Protein AF-A0A135VD58-F1 (afdb_monomer)

Structure (mmCIF, N/CA/C/O backbone):
data_AF-A0A135VD58-F1
#
_entry.id   AF-A0A135VD58-F1
#
loop_
_atom_site.group_PDB
_atom_site.id
_atom_site.type_symbol
_atom_site.label_atom_id
_atom_site.label_alt_id
_atom_sit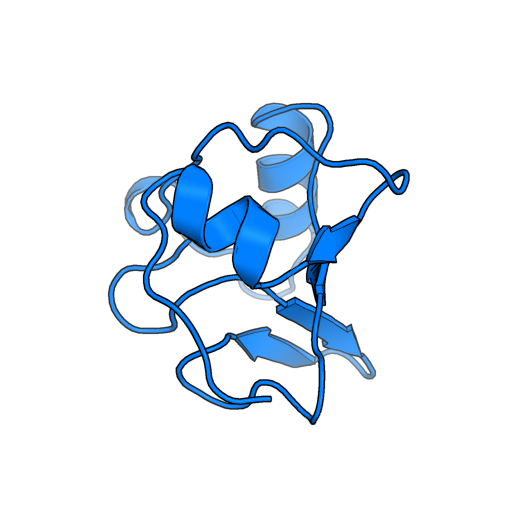e.label_comp_id
_atom_site.label_asym_id
_atom_site.label_entity_id
_atom_site.label_seq_id
_atom_site.pdbx_PDB_ins_code
_atom_site.Cartn_x
_atom_site.Cartn_y
_atom_site.Cartn_z
_atom_site.occupancy
_atom_site.B_iso_or_equiv
_atom_site.auth_seq_id
_atom_site.auth_comp_id
_atom_site.auth_asym_id
_atom_site.auth_atom_id
_atom_site.pdbx_PDB_model_num
ATOM 1 N N . MET A 1 1 ? -1.903 2.252 0.383 1.00 95.44 1 MET A N 1
ATOM 2 C CA . MET A 1 1 ? -1.369 2.964 -0.803 1.00 95.44 1 MET A CA 1
ATOM 3 C C . MET A 1 1 ? -1.395 2.005 -1.982 1.00 95.44 1 MET A C 1
ATOM 5 O O . MET A 1 1 ? -0.992 0.861 -1.802 1.00 95.44 1 MET A O 1
ATOM 9 N N . VAL A 1 2 ? -1.913 2.425 -3.136 1.00 96.56 2 VAL A N 1
ATOM 10 C CA . VAL A 1 2 ? -2.144 1.549 -4.299 1.00 96.56 2 VAL A CA 1
ATOM 11 C C . VAL A 1 2 ? -1.570 2.191 -5.557 1.00 96.56 2 VAL A C 1
ATOM 13 O O . VAL A 1 2 ? -1.764 3.381 -5.774 1.00 96.56 2 VAL A O 1
ATOM 16 N N . HIS A 1 3 ? -0.911 1.394 -6.388 1.00 96.00 3 HIS A N 1
ATO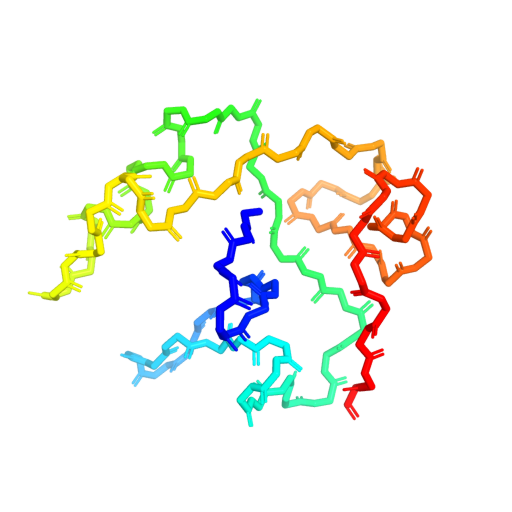M 17 C CA . HIS A 1 3 ? -0.500 1.741 -7.742 1.00 96.00 3 HIS A CA 1
ATOM 18 C C . HIS A 1 3 ? -1.316 0.900 -8.732 1.00 96.00 3 HIS A C 1
ATOM 20 O O . HIS A 1 3 ? -1.528 -0.293 -8.509 1.00 96.00 3 HIS A O 1
ATOM 26 N N . SER A 1 4 ? -1.761 1.490 -9.841 1.00 93.12 4 SER A N 1
ATOM 27 C CA . SER A 1 4 ? -2.640 0.821 -10.820 1.00 93.12 4 SER A CA 1
ATOM 28 C C . SER A 1 4 ? -2.032 -0.473 -11.387 1.00 93.12 4 SER A C 1
ATOM 30 O O . SER A 1 4 ? -2.684 -1.520 -11.401 1.00 93.12 4 SER A O 1
ATOM 32 N N . GLU A 1 5 ? -0.765 -0.408 -11.801 1.00 94.62 5 GLU A N 1
ATOM 33 C CA . GLU A 1 5 ? -0.035 -1.545 -12.380 1.00 94.62 5 GLU A CA 1
ATOM 34 C C . GLU A 1 5 ? 0.624 -2.463 -11.338 1.00 94.62 5 GLU A C 1
ATOM 36 O O . GLU A 1 5 ? 0.528 -3.681 -11.458 1.00 94.62 5 GLU A O 1
ATOM 41 N N . GLN A 1 6 ? 1.264 -1.909 -10.301 1.00 95.25 6 GLN A N 1
ATOM 42 C CA . GLN A 1 6 ? 2.029 -2.691 -9.319 1.00 95.25 6 GLN A CA 1
ATOM 43 C C . GLN A 1 6 ? 1.154 -3.267 -8.188 1.00 95.25 6 GLN A C 1
ATOM 45 O O . GLN A 1 6 ? 1.537 -4.238 -7.540 1.00 95.25 6 GLN A O 1
ATOM 50 N N . GLY A 1 7 ? -0.051 -2.732 -7.971 1.00 95.81 7 GLY A N 1
ATOM 51 C CA . GLY A 1 7 ? -0.979 -3.188 -6.937 1.00 95.81 7 GLY A CA 1
ATOM 52 C C . GLY A 1 7 ? -0.808 -2.459 -5.605 1.00 95.81 7 GLY A C 1
ATOM 53 O O . GLY A 1 7 ? -0.510 -1.266 -5.557 1.00 95.81 7 GLY A O 1
ATOM 54 N N . VAL A 1 8 ? -1.051 -3.163 -4.505 1.00 96.88 8 VAL A N 1
ATOM 55 C CA . VAL A 1 8 ? -0.965 -2.615 -3.145 1.00 96.88 8 VAL A CA 1
ATOM 56 C C . VAL A 1 8 ? 0.483 -2.581 -2.700 1.00 96.88 8 VAL A C 1
ATOM 58 O O . VAL A 1 8 ? 1.200 -3.563 -2.881 1.00 96.88 8 VAL A O 1
ATOM 61 N N . TYR A 1 9 ? 0.906 -1.477 -2.091 1.00 97.19 9 TYR A N 1
ATOM 62 C CA . TYR A 1 9 ? 2.207 -1.427 -1.438 1.00 97.19 9 TYR A CA 1
ATOM 63 C C . TYR A 1 9 ? 2.206 -2.342 -0.211 1.00 97.19 9 TYR A C 1
ATOM 65 O O . TYR A 1 9 ? 1.458 -2.108 0.739 1.00 97.19 9 TYR A O 1
ATOM 73 N N . ILE A 1 10 ? 3.034 -3.381 -0.243 1.00 97.12 10 ILE A N 1
ATOM 74 C CA . ILE A 1 10 ? 3.118 -4.384 0.820 1.00 97.12 10 ILE A CA 1
ATOM 75 C C . ILE A 1 10 ? 4.105 -3.943 1.896 1.00 97.12 10 ILE A C 1
ATOM 77 O O . ILE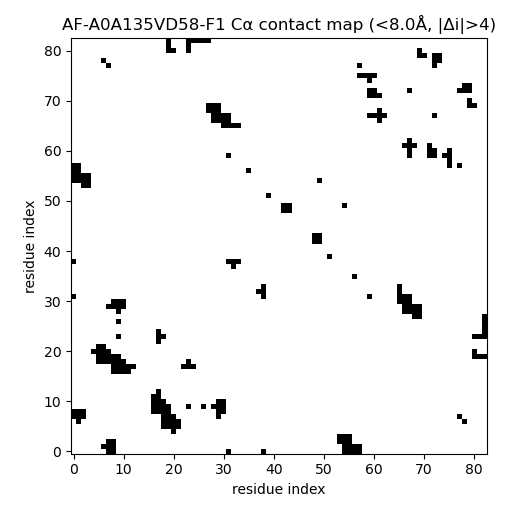 A 1 10 ? 3.834 -4.102 3.080 1.00 97.12 10 ILE A O 1
ATOM 81 N N . GLY A 1 11 ? 5.226 -3.348 1.492 1.00 94.75 11 GLY A N 1
ATOM 82 C CA . GLY A 1 11 ? 6.285 -2.903 2.388 1.00 94.75 11 GLY A CA 1
ATOM 83 C C . GLY A 1 11 ? 7.617 -2.819 1.657 1.00 94.75 11 GLY A C 1
ATOM 84 O O . GLY A 1 11 ? 7.669 -2.839 0.427 1.00 94.75 11 GLY A O 1
ATOM 85 N N . SER A 1 12 ? 8.712 -2.737 2.402 1.00 93.25 12 SER A N 1
ATOM 86 C CA . SER A 1 12 ? 10.053 -2.779 1.826 1.00 93.25 12 SER A CA 1
ATOM 87 C C . SER A 1 12 ? 11.031 -3.535 2.714 1.00 93.25 12 SER A C 1
ATOM 89 O O . SER A 1 12 ? 10.891 -3.582 3.935 1.00 93.25 12 SER A O 1
ATOM 91 N N . CYS A 1 13 ? 12.030 -4.151 2.090 1.00 91.94 13 CYS A N 1
ATOM 92 C CA . CYS A 1 13 ? 13.148 -4.786 2.780 1.00 91.94 13 CYS A CA 1
ATOM 93 C C . CYS A 1 13 ? 14.379 -4.759 1.877 1.00 91.94 13 CYS A C 1
ATOM 95 O O . CYS A 1 13 ? 14.260 -4.850 0.658 1.00 91.94 13 CYS A O 1
ATOM 97 N N . MET A 1 14 ? 15.568 -4.619 2.470 1.00 89.75 14 MET A N 1
ATOM 98 C CA . MET A 1 14 ? 16.845 -4.598 1.739 1.00 89.75 14 MET A CA 1
ATOM 99 C C . MET A 1 14 ? 16.886 -3.582 0.575 1.00 89.75 14 MET A C 1
ATOM 101 O O . MET A 1 14 ? 17.515 -3.833 -0.447 1.00 89.75 14 MET A O 1
ATOM 105 N N . GLY A 1 15 ? 16.207 -2.437 0.723 1.00 87.62 15 GLY A N 1
ATOM 106 C CA . GLY A 1 15 ? 16.146 -1.389 -0.306 1.00 87.62 15 GLY A CA 1
ATOM 107 C C . GLY A 1 15 ? 15.172 -1.661 -1.460 1.00 87.62 15 GLY A C 1
ATOM 108 O O . GLY A 1 15 ? 15.135 -0.884 -2.407 1.00 87.62 15 GLY A O 1
ATOM 109 N N . LEU A 1 16 ? 14.373 -2.730 -1.393 1.00 89.31 16 LEU A N 1
ATOM 110 C CA . LEU A 1 16 ? 13.373 -3.079 -2.405 1.00 89.31 16 LEU A CA 1
ATOM 111 C C . LEU A 1 16 ? 11.960 -2.834 -1.876 1.00 89.31 16 LEU A C 1
ATOM 113 O O . LEU A 1 16 ? 11.642 -3.232 -0.757 1.00 89.31 16 LEU A O 1
ATOM 117 N N . GLY A 1 17 ? 11.118 -2.188 -2.685 1.00 92.69 17 GLY A N 1
ATOM 118 C CA . GLY A 1 17 ? 9.683 -2.061 -2.432 1.00 92.69 17 GLY A CA 1
ATOM 119 C C . GLY A 1 17 ? 8.922 -3.264 -2.984 1.00 92.69 17 GLY A C 1
ATOM 120 O O . GLY A 1 17 ? 9.109 -3.633 -4.142 1.00 92.69 17 GLY A O 1
ATOM 121 N N . PHE A 1 18 ? 8.055 -3.850 -2.165 1.00 95.88 18 PHE A N 1
ATOM 122 C CA . PHE A 1 18 ? 7.206 -4.977 -2.530 1.00 95.88 18 PHE A CA 1
ATOM 123 C C . PHE A 1 18 ? 5.793 -4.503 -2.830 1.00 95.88 18 PHE A C 1
ATOM 125 O O . PHE A 1 18 ? 5.215 -3.690 -2.099 1.00 95.88 18 PHE A O 1
ATOM 132 N N . TRP A 1 19 ? 5.238 -5.047 -3.905 1.00 96.75 19 TRP A N 1
ATOM 133 C CA . TRP A 1 19 ? 3.932 -4.675 -4.414 1.00 96.75 19 TRP A CA 1
ATOM 134 C C . TRP A 1 19 ? 3.138 -5.912 -4.779 1.00 96.75 19 TRP A C 1
ATOM 136 O O . TRP A 1 19 ? 3.673 -6.864 -5.344 1.00 96.75 19 TRP A O 1
ATOM 146 N N . SER A 1 20 ? 1.844 -5.877 -4.494 1.00 96.75 20 SER A N 1
ATOM 147 C CA . SER A 1 20 ? 1.006 -7.069 -4.493 1.00 96.75 20 SER A CA 1
ATOM 148 C C . SER A 1 20 ? 0.829 -7.748 -5.859 1.00 96.75 20 SER A C 1
ATOM 150 O O . SER A 1 20 ? 0.506 -8.931 -5.894 1.00 96.75 20 SER A O 1
ATOM 152 N N . LYS A 1 21 ? 1.016 -7.030 -6.980 1.00 95.62 21 LYS A N 1
ATOM 153 C CA . LYS A 1 21 ? 0.986 -7.605 -8.343 1.00 95.62 21 LYS A CA 1
ATOM 154 C C . LYS A 1 21 ? 2.371 -7.960 -8.886 1.00 95.62 21 LYS A C 1
ATOM 156 O O . LYS A 1 21 ? 2.449 -8.603 -9.929 1.00 95.62 21 LYS A O 1
ATOM 161 N N . LEU A 1 22 ? 3.441 -7.529 -8.221 1.00 93.56 22 LEU A N 1
ATOM 162 C CA . LEU A 1 22 ? 4.814 -7.839 -8.619 1.00 93.56 22 LEU A CA 1
ATOM 163 C C . LEU A 1 22 ? 5.344 -9.031 -7.824 1.00 93.56 22 LEU A C 1
ATOM 165 O O . LEU A 1 22 ? 5.662 -10.065 -8.402 1.00 93.56 22 LEU A O 1
ATOM 169 N N . ASP A 1 23 ? 5.415 -8.872 -6.506 1.00 91.38 23 ASP A N 1
ATOM 170 C CA . ASP A 1 23 ? 5.840 -9.900 -5.566 1.00 91.38 23 ASP A CA 1
ATOM 171 C C . ASP A 1 23 ? 5.357 -9.514 -4.163 1.00 91.38 23 ASP A C 1
ATOM 173 O O . ASP A 1 23 ? 5.845 -8.551 -3.561 1.00 91.38 23 ASP A O 1
ATOM 177 N N . ALA A 1 24 ? 4.361 -10.244 -3.658 1.00 93.00 24 ALA A N 1
ATOM 178 C CA . ALA A 1 24 ? 3.843 -10.058 -2.307 1.00 93.00 24 ALA A CA 1
ATOM 179 C C . ALA A 1 24 ? 4.728 -10.729 -1.243 1.00 93.00 24 ALA A C 1
ATOM 181 O O . ALA A 1 24 ? 4.487 -10.518 -0.057 1.00 93.00 24 ALA A O 1
ATOM 182 N N . VAL A 1 25 ? 5.747 -11.505 -1.639 1.00 93.81 25 VAL A N 1
ATOM 183 C CA . VAL A 1 25 ? 6.718 -12.183 -0.763 1.00 93.81 25 VAL A CA 1
ATOM 184 C C . VAL A 1 25 ? 6.084 -12.939 0.415 1.00 93.81 25 VAL A C 1
ATOM 186 O O . VAL A 1 25 ? 6.578 -12.898 1.547 1.00 93.81 25 VAL A O 1
ATOM 189 N N . GLY A 1 26 ? 4.965 -13.625 0.170 1.00 94.81 26 GLY A N 1
ATOM 190 C CA . GLY A 1 26 ? 4.228 -14.390 1.176 1.00 94.81 26 GLY A CA 1
ATOM 191 C C . GLY A 1 26 ? 3.415 -13.535 2.150 1.00 94.81 26 GLY A C 1
ATOM 192 O O . GLY A 1 26 ? 2.865 -14.075 3.115 1.00 94.81 26 GLY A O 1
ATOM 193 N N . GLN A 1 27 ? 3.357 -12.211 1.967 1.00 96.19 27 GLN A N 1
ATOM 194 C CA . GLN A 1 27 ? 2.732 -11.309 2.929 1.00 96.19 27 GLN A CA 1
ATOM 195 C C . GLN A 1 27 ? 1.214 -11.322 2.802 1.00 96.19 27 GLN A C 1
ATOM 197 O O . GLN A 1 27 ? 0.619 -11.074 1.754 1.00 96.19 27 GLN A O 1
ATOM 202 N N . THR A 1 28 ? 0.575 -11.542 3.942 1.00 96.69 28 THR A N 1
ATOM 203 C CA . THR A 1 28 ? -0.883 -11.508 4.101 1.00 96.69 28 THR A CA 1
ATOM 204 C C . THR A 1 28 ? -1.397 -10.137 4.543 1.00 96.69 28 THR A C 1
ATOM 206 O O . THR A 1 28 ? -2.604 -9.961 4.710 1.00 96.69 28 THR A O 1
ATOM 209 N N . HIS A 1 29 ? -0.487 -9.180 4.739 1.00 97.19 29 HIS A N 1
ATOM 210 C CA . HIS A 1 29 ? -0.769 -7.836 5.222 1.00 97.19 29 HIS A CA 1
ATOM 211 C C . HIS A 1 29 ? -0.047 -6.798 4.362 1.00 97.19 29 HIS A C 1
ATOM 213 O O . HIS A 1 29 ? 1.066 -7.031 3.895 1.00 97.19 29 HIS A O 1
ATOM 219 N N . ALA A 1 30 ? -0.694 -5.654 4.172 1.00 97.44 30 ALA A N 1
ATOM 220 C CA . ALA A 1 30 ? -0.119 -4.470 3.559 1.00 97.44 30 ALA A CA 1
ATOM 221 C C . ALA A 1 30 ? 0.198 -3.427 4.634 1.00 97.44 30 ALA A C 1
ATOM 223 O O . ALA A 1 30 ? -0.545 -3.286 5.611 1.00 97.44 30 ALA A O 1
ATOM 224 N N . VAL A 1 31 ? 1.270 -2.663 4.429 1.00 97.06 31 VAL A N 1
ATOM 225 C CA . VAL A 1 31 ? 1.561 -1.480 5.247 1.00 97.06 31 VAL A CA 1
ATOM 226 C C . VAL A 1 31 ? 0.478 -0.421 5.025 1.00 97.06 31 VAL A C 1
ATOM 228 O O . VAL A 1 31 ? 0.139 -0.065 3.889 1.00 97.06 31 VAL A O 1
ATOM 231 N N . VAL A 1 32 ? -0.038 0.119 6.127 1.00 97.19 32 VAL A N 1
ATOM 232 C CA . VAL A 1 32 ? -0.932 1.281 6.134 1.00 97.19 32 VAL A CA 1
ATOM 233 C C . VAL A 1 32 ? -0.264 2.472 6.808 1.00 97.19 32 VAL A C 1
ATOM 235 O O . VAL A 1 32 ? 0.726 2.345 7.524 1.00 97.19 32 VAL A O 1
ATOM 238 N N . PHE A 1 33 ? -0.812 3.649 6.539 1.00 96.94 33 PHE A N 1
ATOM 239 C CA . PHE A 1 33 ? -0.320 4.919 7.046 1.00 96.94 33 PHE A CA 1
ATOM 240 C C . PHE A 1 33 ? -1.485 5.656 7.701 1.00 96.94 33 PHE A C 1
ATOM 242 O O . PHE A 1 33 ? -2.607 5.594 7.196 1.00 96.94 33 PHE A O 1
ATOM 249 N N . ASP A 1 34 ? -1.210 6.391 8.775 1.00 95.75 34 ASP A N 1
ATOM 250 C CA . ASP A 1 34 ? -2.204 7.169 9.521 1.00 95.75 34 ASP A CA 1
ATOM 251 C C . ASP A 1 34 ? -2.767 8.326 8.682 1.00 95.75 34 ASP A C 1
ATOM 253 O O . ASP A 1 34 ? -3.858 8.838 8.938 1.00 95.75 34 ASP A O 1
ATOM 257 N N . SER A 1 35 ? -2.017 8.764 7.667 1.00 95.94 35 SER A N 1
ATOM 258 C CA . SER A 1 35 ? -2.437 9.817 6.752 1.00 95.94 35 SER A CA 1
ATOM 259 C C . SER A 1 35 ? -1.806 9.678 5.370 1.00 95.94 35 SER A C 1
ATOM 261 O O . SER A 1 35 ? -0.766 9.038 5.178 1.00 95.94 35 SER A O 1
ATOM 263 N N . LYS A 1 36 ? -2.420 10.351 4.390 1.00 96.06 36 LYS A N 1
ATOM 264 C CA . LYS A 1 36 ? -1.843 10.517 3.051 1.00 96.06 36 LYS A CA 1
ATOM 265 C C . LYS A 1 36 ? -0.457 11.167 3.113 1.00 96.06 36 LYS A C 1
ATOM 267 O O . LYS A 1 36 ? 0.440 10.727 2.404 1.00 96.06 36 LYS A O 1
ATOM 272 N N . ASP A 1 37 ? -0.264 12.160 3.979 1.00 96.75 37 ASP A N 1
ATOM 273 C CA . ASP A 1 37 ? 1.015 12.867 4.114 1.00 96.75 37 ASP A CA 1
ATOM 274 C C . ASP A 1 37 ? 2.127 11.947 4.627 1.00 96.75 37 ASP A C 1
ATOM 276 O O . ASP A 1 37 ? 3.266 12.027 4.166 1.00 96.75 37 ASP A O 1
ATOM 280 N N . GLN A 1 38 ? 1.805 11.028 5.542 1.00 96.81 38 GLN A N 1
ATOM 281 C CA . GLN A 1 38 ? 2.757 10.023 6.010 1.00 96.81 38 GLN A CA 1
ATOM 282 C C . GLN A 1 38 ? 3.094 9.017 4.901 1.00 96.81 38 GLN A C 1
ATOM 284 O O . GLN A 1 38 ? 4.267 8.691 4.711 1.00 96.81 38 GLN A O 1
ATOM 289 N N . ALA A 1 39 ? 2.095 8.580 4.128 1.00 96.25 39 ALA A N 1
ATOM 290 C CA . ALA A 1 39 ? 2.321 7.714 2.973 1.00 96.25 39 ALA A CA 1
ATOM 291 C C . ALA A 1 39 ? 3.222 8.396 1.928 1.00 96.25 39 ALA A C 1
ATOM 293 O O . ALA A 1 39 ? 4.196 7.805 1.470 1.00 96.25 39 ALA A O 1
ATOM 294 N N . MET A 1 40 ? 2.964 9.669 1.617 1.00 96.75 40 MET A N 1
ATOM 295 C CA . MET A 1 40 ? 3.805 10.456 0.711 1.00 96.75 40 MET A CA 1
ATOM 296 C C . MET A 1 40 ? 5.200 10.707 1.276 1.00 96.75 40 MET A C 1
ATOM 298 O O . MET A 1 40 ? 6.169 10.677 0.527 1.00 96.75 40 MET A O 1
ATOM 302 N N . SER A 1 41 ? 5.337 10.903 2.588 1.00 96.12 41 SER A N 1
ATOM 303 C CA . SER A 1 41 ? 6.654 11.015 3.227 1.00 96.12 41 SER A CA 1
ATOM 304 C C . SER A 1 41 ? 7.465 9.726 3.073 1.00 96.12 41 SER A C 1
ATOM 306 O O . SER A 1 41 ? 8.666 9.799 2.832 1.00 96.12 41 SER A O 1
ATOM 308 N N . CYS A 1 42 ? 6.814 8.559 3.148 1.00 95.38 42 CYS A N 1
ATOM 309 C CA . CYS A 1 42 ? 7.444 7.268 2.865 1.00 95.38 42 CYS A CA 1
ATOM 310 C C . CYS A 1 42 ? 7.883 7.155 1.397 1.00 95.38 42 CYS A C 1
ATOM 312 O O . CYS A 1 42 ? 9.018 6.779 1.134 1.00 95.38 42 CYS A O 1
ATOM 314 N N . VAL A 1 43 ? 7.029 7.535 0.442 1.00 95.50 43 VAL A N 1
ATOM 315 C CA . VAL A 1 43 ? 7.380 7.517 -0.992 1.00 95.50 43 VAL A CA 1
ATOM 316 C C . VAL A 1 43 ? 8.544 8.462 -1.290 1.00 95.50 43 VAL A C 1
ATOM 318 O O . VAL A 1 43 ? 9.486 8.091 -1.983 1.00 95.50 43 VAL A O 1
ATOM 321 N N . ASN A 1 44 ? 8.512 9.668 -0.722 1.00 95.69 44 ASN A N 1
ATOM 322 C CA . ASN A 1 44 ? 9.546 10.685 -0.903 1.00 95.69 44 ASN A CA 1
ATOM 323 C C . ASN A 1 44 ? 10.887 10.311 -0.257 1.00 95.69 44 ASN A C 1
ATOM 325 O O . ASN A 1 44 ? 11.895 10.939 -0.570 1.00 95.69 44 ASN A O 1
ATOM 329 N N . SER A 1 45 ? 10.917 9.320 0.641 1.00 94.06 45 SER A N 1
ATOM 330 C CA . SER A 1 45 ? 12.165 8.822 1.220 1.00 94.06 45 SER A CA 1
ATOM 331 C C . SER A 1 45 ? 12.852 7.759 0.357 1.00 94.06 45 SER A C 1
ATOM 333 O O . SER A 1 45 ? 13.901 7.260 0.756 1.00 94.06 45 SER A O 1
ATOM 335 N N . TRP A 1 46 ? 12.262 7.349 -0.769 1.00 94.38 46 TRP A N 1
ATOM 336 C CA . TRP A 1 46 ? 12.873 6.387 -1.689 1.00 94.38 46 TRP A CA 1
ATOM 337 C C . TRP A 1 46 ? 13.906 7.064 -2.594 1.00 94.38 46 TRP A C 1
ATOM 339 O O . TRP A 1 46 ? 13.754 8.230 -2.948 1.00 94.38 46 TRP A O 1
ATOM 349 N N . ASP A 1 47 ? 14.920 6.310 -3.032 1.00 92.56 47 ASP A N 1
ATOM 350 C CA . ASP A 1 47 ? 15.963 6.818 -3.942 1.00 92.56 47 ASP A CA 1
ATOM 351 C C . ASP A 1 47 ? 15.389 7.311 -5.283 1.00 92.56 47 ASP A C 1
ATOM 353 O O . ASP A 1 47 ? 15.920 8.236 -5.897 1.00 92.56 47 ASP A O 1
ATOM 357 N N . ASN A 1 48 ? 14.288 6.698 -5.729 1.00 89.88 48 ASN A N 1
ATOM 358 C CA . ASN A 1 48 ? 13.511 7.125 -6.886 1.00 89.88 48 ASN A CA 1
ATOM 359 C C . ASN A 1 48 ? 12.024 7.206 -6.494 1.00 89.88 48 ASN A C 1
ATOM 361 O O . ASN A 1 48 ? 11.310 6.203 -6.606 1.00 89.88 48 ASN A O 1
ATOM 365 N N . PRO A 1 49 ? 11.562 8.355 -5.972 1.00 92.19 49 PRO A N 1
ATOM 366 C CA . PRO A 1 49 ? 10.193 8.505 -5.507 1.00 92.19 49 PRO A CA 1
ATOM 367 C C . PRO A 1 49 ? 9.219 8.432 -6.684 1.00 92.19 49 PRO A C 1
ATOM 369 O O . PRO A 1 49 ? 9.453 9.007 -7.748 1.00 92.19 49 PRO A O 1
ATOM 372 N N . MET A 1 50 ? 8.102 7.736 -6.485 1.00 92.81 50 MET A N 1
ATOM 373 C CA . MET A 1 50 ? 7.030 7.717 -7.476 1.00 92.81 50 MET A CA 1
ATOM 374 C C . MET A 1 50 ? 6.220 9.014 -7.400 1.00 92.81 50 MET A C 1
ATOM 376 O O . MET A 1 50 ? 5.994 9.531 -6.301 1.0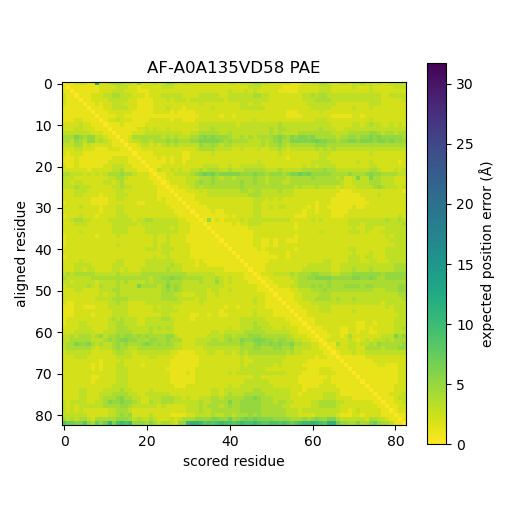0 92.81 50 MET A O 1
ATOM 380 N N . PRO A 1 51 ? 5.756 9.548 -8.538 1.00 93.94 51 PRO A N 1
ATOM 381 C CA . PRO A 1 51 ? 4.907 10.725 -8.523 1.00 93.94 51 PRO A CA 1
ATOM 382 C C . PRO A 1 51 ? 3.557 10.389 -7.879 1.00 93.94 51 PRO A C 1
ATOM 384 O O . PRO A 1 51 ? 2.999 9.309 -8.066 1.00 93.94 51 PRO A O 1
ATOM 387 N N . GLU A 1 52 ? 3.000 11.346 -7.137 1.00 94.50 52 GLU A N 1
ATOM 388 C CA . GLU A 1 52 ? 1.705 11.185 -6.463 1.00 94.50 52 GLU A CA 1
ATOM 389 C C . GLU A 1 52 ? 0.573 10.822 -7.440 1.00 94.50 52 GLU A C 1
ATOM 391 O O . GLU A 1 52 ? -0.347 10.101 -7.069 1.00 94.50 52 GLU A O 1
ATOM 396 N N . SER A 1 53 ? 0.654 11.279 -8.695 1.00 95.81 53 SER A N 1
ATOM 397 C CA . SER A 1 53 ? -0.319 10.969 -9.751 1.00 95.81 53 SER A CA 1
ATOM 398 C C . SER A 1 53 ? -0.461 9.478 -10.050 1.00 95.81 53 SER A C 1
ATOM 400 O O . SER A 1 53 ? -1.512 9.060 -10.533 1.00 95.81 53 SER A O 1
ATOM 402 N N . ASP A 1 54 ? 0.571 8.687 -9.757 1.00 96.31 54 ASP A N 1
ATOM 403 C CA . ASP A 1 54 ? 0.602 7.247 -10.033 1.00 96.31 54 ASP A CA 1
ATOM 404 C C . ASP A 1 54 ? 0.077 6.438 -8.834 1.00 96.31 54 ASP A C 1
ATOM 406 O O . ASP A 1 54 ? -0.041 5.210 -8.882 1.00 96.31 54 ASP A O 1
ATOM 410 N N . LEU A 1 55 ? -0.264 7.135 -7.744 1.00 96.56 55 LEU A N 1
ATOM 411 C CA . LEU A 1 55 ? -0.682 6.565 -6.477 1.00 96.56 55 LEU A CA 1
ATOM 412 C C . LEU A 1 55 ? -2.124 6.934 -6.136 1.00 96.56 55 LEU A C 1
ATOM 414 O O . LEU A 1 55 ? -2.574 8.071 -6.240 1.00 96.56 55 LEU A O 1
ATOM 418 N N . SER A 1 56 ? -2.848 5.943 -5.636 1.00 96.38 56 SER A N 1
ATOM 419 C CA . SER A 1 56 ? -4.160 6.098 -5.021 1.00 96.38 56 SER A CA 1
ATOM 420 C C . SER A 1 56 ? -4.081 5.795 -3.526 1.00 96.38 56 SER A C 1
ATOM 422 O O . SER A 1 56 ? -3.467 4.816 -3.084 1.00 96.38 56 SER A O 1
ATOM 424 N N . PHE A 1 57 ? -4.736 6.636 -2.728 1.00 96.25 57 PHE A N 1
ATOM 425 C CA . PHE A 1 57 ? -4.790 6.514 -1.274 1.00 96.25 57 PHE A CA 1
ATOM 426 C C . PHE A 1 57 ? -6.221 6.193 -0.867 1.00 96.25 57 PHE A C 1
ATOM 428 O O . PHE A 1 57 ? -7.098 7.051 -0.925 1.00 96.25 57 PHE A O 1
ATOM 435 N N . LEU A 1 58 ? -6.449 4.936 -0.493 1.00 95.94 58 LEU A N 1
ATOM 436 C CA . LEU A 1 58 ? -7.744 4.451 -0.037 1.00 95.94 58 LEU A CA 1
ATOM 437 C C . LEU A 1 58 ? -7.726 4.335 1.491 1.00 95.94 58 LEU A C 1
ATOM 439 O O . LEU A 1 58 ? -6.774 3.757 2.025 1.00 95.94 58 LEU A O 1
ATOM 443 N N . PRO A 1 59 ? -8.731 4.883 2.197 1.00 96.06 59 PRO A N 1
ATOM 444 C CA . PRO A 1 59 ? -8.879 4.656 3.627 1.00 96.06 59 PRO A CA 1
ATOM 445 C C . PRO A 1 59 ? -9.249 3.190 3.873 1.00 96.06 59 PRO A C 1
ATOM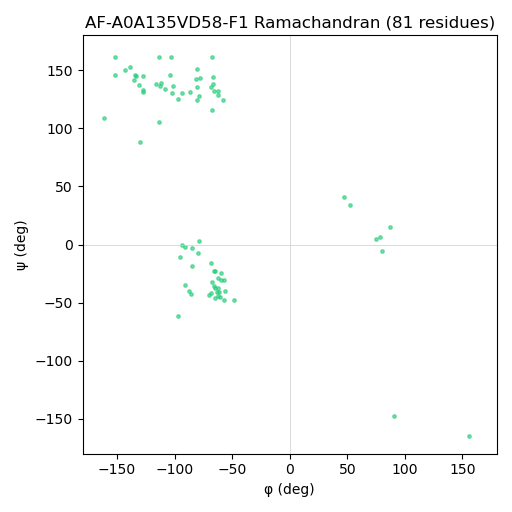 447 O O . PRO A 1 59 ? -10.105 2.640 3.182 1.00 96.06 59 PRO A O 1
ATOM 450 N N . VAL A 1 60 ? -8.611 2.564 4.859 1.00 96.25 60 VAL A N 1
ATOM 451 C CA . VAL A 1 60 ? -8.859 1.171 5.247 1.00 96.25 60 VAL A CA 1
ATOM 452 C C . VAL A 1 60 ? -9.122 1.140 6.745 1.00 96.25 60 VAL A C 1
ATOM 454 O O . VAL A 1 60 ? -8.356 1.715 7.513 1.00 96.25 60 VAL A O 1
ATOM 457 N N . GLU A 1 61 ? -10.191 0.472 7.168 1.00 95.75 61 GLU A N 1
ATOM 458 C CA . GLU A 1 61 ? -10.375 0.122 8.575 1.00 95.75 61 GLU A CA 1
ATOM 459 C C . GLU A 1 61 ? -9.543 -1.123 8.882 1.00 95.75 61 GLU A C 1
ATOM 461 O O . GLU A 1 61 ? -9.693 -2.151 8.222 1.00 95.75 61 GLU A O 1
ATOM 466 N N . HIS A 1 62 ? -8.669 -1.038 9.880 1.00 95.75 62 HIS A N 1
ATOM 467 C CA . HIS A 1 62 ? -7.757 -2.117 10.238 1.00 95.75 62 HIS A CA 1
ATOM 468 C C . HIS A 1 62 ? -7.658 -2.261 11.755 1.00 95.75 62 HIS A C 1
ATOM 470 O O . HIS A 1 62 ? -7.884 -1.313 12.511 1.00 95.75 62 HIS A O 1
ATOM 476 N N . LYS A 1 63 ? -7.349 -3.475 12.213 1.00 93.69 63 LYS A N 1
ATOM 477 C CA . LYS A 1 63 ? -7.235 -3.774 13.649 1.00 93.69 63 LYS A CA 1
ATOM 478 C C . LYS A 1 63 ? -5.822 -3.598 14.190 1.00 93.69 63 LYS A C 1
ATOM 480 O O . LYS A 1 63 ? -5.660 -3.235 15.353 1.00 93.69 63 LYS A O 1
ATOM 485 N N . GLU A 1 64 ? -4.816 -3.902 13.377 1.00 92.88 64 GLU A N 1
ATOM 486 C CA . GLU A 1 64 ? -3.414 -3.888 13.789 1.00 92.88 64 GLU A CA 1
ATOM 487 C C . GLU A 1 64 ? -2.763 -2.537 13.464 1.00 92.88 64 GLU A C 1
ATOM 489 O O . GLU A 1 64 ? -2.884 -2.065 12.337 1.00 92.88 64 GLU A O 1
ATOM 494 N N . PRO A 1 65 ? -2.058 -1.883 14.401 1.00 92.88 65 PRO A N 1
ATOM 495 C CA . PRO A 1 65 ? -1.358 -0.637 14.102 1.00 92.88 65 PRO A CA 1
ATOM 496 C C . PRO A 1 65 ? -0.336 -0.806 12.966 1.00 92.88 65 PRO A C 1
ATOM 498 O O . PRO A 1 65 ? 0.559 -1.641 13.054 1.00 92.88 65 PRO A O 1
ATOM 501 N N . GLY A 1 66 ? -0.453 0.008 11.914 1.00 95.06 66 GLY A N 1
ATOM 502 C CA . GLY A 1 66 ? 0.488 0.030 10.787 1.00 95.06 66 GLY A CA 1
ATOM 503 C C . GLY A 1 66 ? 0.295 -1.065 9.732 1.00 95.06 66 GLY A C 1
ATOM 504 O O . GLY A 1 66 ? 0.935 -0.988 8.682 1.00 95.06 66 GLY A O 1
ATOM 505 N N . TYR A 1 67 ? -0.616 -2.023 9.943 1.00 97.12 67 TYR A N 1
ATOM 506 C CA . TYR A 1 67 ? -0.884 -3.101 8.987 1.00 97.12 67 TYR A CA 1
ATOM 507 C C . TYR A 1 67 ? -2.379 -3.339 8.761 1.00 97.12 67 TYR A C 1
ATOM 509 O O . TYR A 1 67 ? -3.191 -3.233 9.678 1.00 97.12 67 TYR A O 1
ATOM 517 N N . ALA A 1 68 ? -2.733 -3.710 7.532 1.00 97.62 68 ALA A 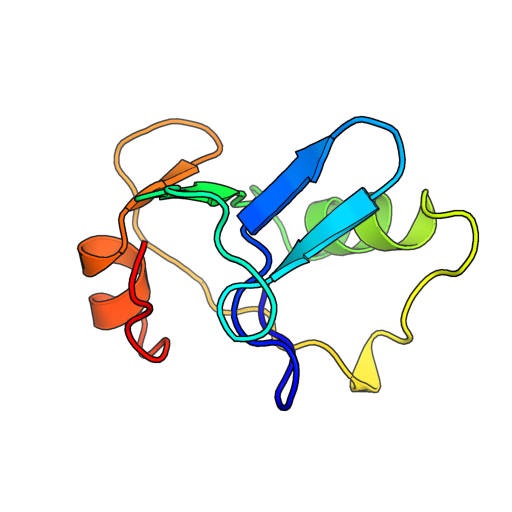N 1
ATOM 518 C CA . ALA A 1 68 ? -4.065 -4.186 7.175 1.00 97.62 68 ALA A CA 1
ATOM 519 C C . ALA A 1 68 ? -3.972 -5.523 6.440 1.00 97.62 68 ALA A C 1
ATOM 521 O O . ALA A 1 68 ? -3.173 -5.687 5.517 1.00 97.62 68 ALA A O 1
ATOM 522 N N . SER A 1 69 ? -4.794 -6.482 6.852 1.00 97.69 69 SER A N 1
ATOM 523 C CA . SER A 1 69 ? -4.917 -7.784 6.196 1.00 97.69 69 SER A CA 1
ATOM 524 C C . SER A 1 69 ? -5.537 -7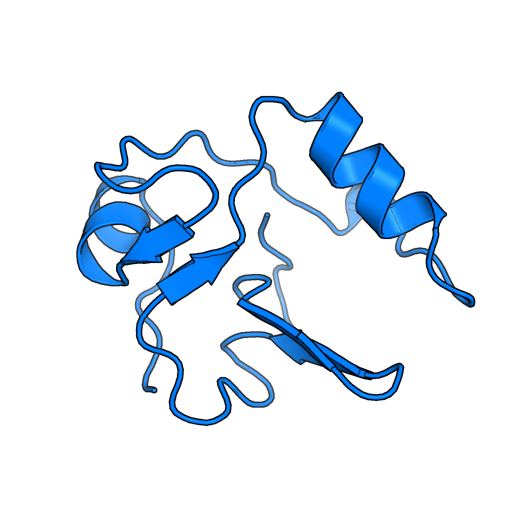.665 4.799 1.00 97.69 69 SER A C 1
ATOM 526 O O . SER A 1 69 ? -6.234 -6.695 4.491 1.00 97.69 69 SER A O 1
ATOM 528 N N . ILE A 1 70 ? -5.348 -8.694 3.965 1.00 97.31 70 ILE A N 1
ATOM 529 C CA . ILE A 1 70 ? -5.992 -8.799 2.641 1.00 97.31 70 ILE A CA 1
ATOM 530 C C . ILE A 1 70 ? -7.499 -8.523 2.716 1.00 97.31 70 ILE A C 1
ATOM 532 O O . ILE A 1 70 ? -8.024 -7.745 1.923 1.00 97.31 70 ILE A O 1
ATOM 536 N N . ASP A 1 71 ? -8.192 -9.140 3.675 1.00 97.50 71 ASP A N 1
ATOM 537 C CA . ASP A 1 71 ? -9.647 -9.021 3.804 1.00 97.50 71 ASP A CA 1
ATOM 538 C C . ASP A 1 71 ? -10.079 -7.602 4.214 1.00 97.50 71 ASP A C 1
ATOM 540 O O . ASP A 1 71 ? -11.152 -7.139 3.828 1.00 97.50 71 ASP A O 1
ATOM 544 N N . GLU A 1 72 ? -9.266 -6.899 5.007 1.00 97.56 72 GLU A N 1
ATOM 545 C CA . GLU A 1 72 ? -9.514 -5.501 5.379 1.00 97.56 72 GLU A CA 1
ATOM 546 C C . GLU A 1 72 ? -9.320 -4.571 4.175 1.00 97.56 72 GLU A C 1
ATOM 548 O O . GLU A 1 72 ? -10.177 -3.727 3.903 1.00 97.56 72 GLU A O 1
ATOM 553 N N . CYS A 1 73 ? -8.256 -4.774 3.392 1.00 96.56 73 CYS A N 1
ATOM 554 C CA . CYS A 1 73 ? -8.032 -4.033 2.153 1.00 96.56 73 CYS A CA 1
ATOM 555 C C . CYS A 1 73 ? -9.125 -4.302 1.104 1.00 96.56 73 CYS A C 1
ATOM 557 O O . CYS A 1 73 ? -9.599 -3.367 0.459 1.00 96.56 73 CYS A O 1
ATOM 559 N N . GLU A 1 74 ? -9.571 -5.551 0.955 1.00 96.81 74 GLU A N 1
ATOM 560 C CA . GLU A 1 74 ? -10.637 -5.922 0.016 1.00 96.81 74 GLU A CA 1
ATOM 561 C C . GLU A 1 74 ? -11.962 -5.221 0.352 1.00 96.81 74 GLU A C 1
ATOM 563 O O . GLU A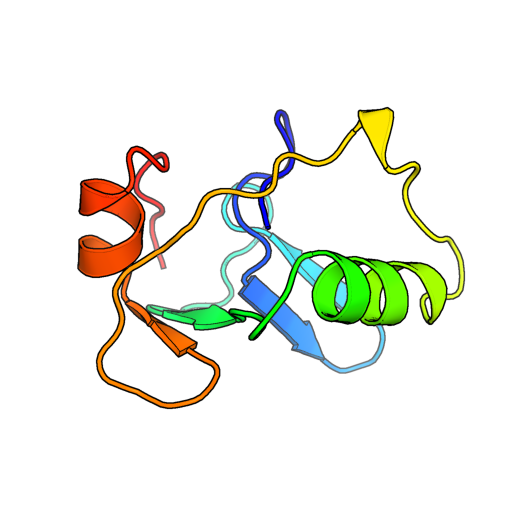 1 74 ? -12.626 -4.685 -0.537 1.00 96.81 74 GLU A O 1
ATOM 568 N N . ARG A 1 75 ? -12.321 -5.123 1.641 1.00 96.69 75 ARG A N 1
ATOM 569 C CA . ARG A 1 75 ? -13.511 -4.367 2.084 1.00 96.69 75 ARG A CA 1
ATOM 570 C C . ARG A 1 75 ? -13.430 -2.876 1.761 1.00 96.69 75 ARG A C 1
ATOM 572 O O . ARG A 1 75 ? -14.467 -2.256 1.544 1.00 96.69 75 ARG A O 1
ATOM 579 N N . ALA A 1 76 ? -12.224 -2.316 1.708 1.00 94.56 76 ALA A N 1
ATOM 580 C CA . ALA A 1 76 ? -11.983 -0.938 1.287 1.00 94.56 76 ALA A CA 1
ATOM 581 C C . ALA A 1 76 ? -12.007 -0.751 -0.246 1.00 94.56 76 ALA A C 1
ATOM 583 O O . ALA A 1 76 ? -11.773 0.354 -0.738 1.00 94.56 76 ALA A O 1
ATOM 584 N N . GLY A 1 77 ? -12.298 -1.812 -1.007 1.00 94.12 77 GLY A N 1
ATOM 585 C CA . GLY A 1 77 ? -12.395 -1.783 -2.467 1.00 94.12 77 GLY A CA 1
ATOM 586 C C . GLY A 1 77 ? -11.065 -2.006 -3.183 1.00 94.12 77 GLY A C 1
ATOM 587 O O . GLY A 1 77 ? -10.956 -1.716 -4.374 1.00 94.12 77 GLY A O 1
ATOM 588 N N . VAL A 1 78 ? -10.048 -2.498 -2.476 1.00 93.25 78 VAL A N 1
ATOM 589 C CA . VAL A 1 78 ? -8.762 -2.855 -3.074 1.00 93.25 78 VAL A CA 1
ATOM 590 C C . VAL A 1 78 ? -8.854 -4.243 -3.706 1.00 93.25 78 VAL A C 1
ATOM 592 O O . VAL A 1 78 ? -9.488 -5.144 -3.164 1.00 93.25 78 VAL A O 1
ATOM 595 N N . GLU A 1 79 ? -8.203 -4.435 -4.852 1.00 92.75 79 GLU A N 1
ATOM 596 C CA . GLU A 1 79 ? -8.106 -5.752 -5.480 1.00 92.75 79 GLU A CA 1
ATOM 597 C C . GLU A 1 79 ? -7.364 -6.735 -4.562 1.00 92.75 79 GLU A C 1
ATOM 599 O O . GLU A 1 79 ? -6.263 -6.455 -4.078 1.00 92.75 79 GLU A O 1
ATOM 604 N N . ARG A 1 80 ? -7.977 -7.897 -4.330 1.00 95.31 80 ARG A N 1
ATOM 605 C CA . ARG A 1 80 ? -7.410 -8.968 -3.512 1.00 95.31 80 ARG A CA 1
ATOM 606 C C . ARG A 1 80 ? -6.105 -9.482 -4.124 1.00 95.31 80 ARG A C 1
ATOM 608 O O . ARG A 1 80 ? -6.075 -9.811 -5.308 1.00 95.31 80 ARG A O 1
ATOM 615 N N . TRP A 1 81 ? -5.052 -9.622 -3.317 1.00 94.88 81 TRP A N 1
ATOM 616 C CA . TRP A 1 81 ? -3.792 -10.228 -3.760 1.00 94.88 81 TRP A CA 1
ATOM 617 C C . TRP A 1 81 ? -3.605 -11.660 -3.259 1.00 94.88 81 TRP A C 1
ATOM 619 O O . TRP A 1 81 ? -4.256 -12.102 -2.309 1.00 94.88 81 TRP A O 1
ATOM 629 N N . VAL A 1 82 ? -2.708 -12.384 -3.932 1.00 92.06 82 VAL A N 1
ATOM 630 C CA . VAL A 1 82 ? -2.243 -13.714 -3.529 1.00 92.06 82 VAL A CA 1
ATOM 631 C C . VAL A 1 82 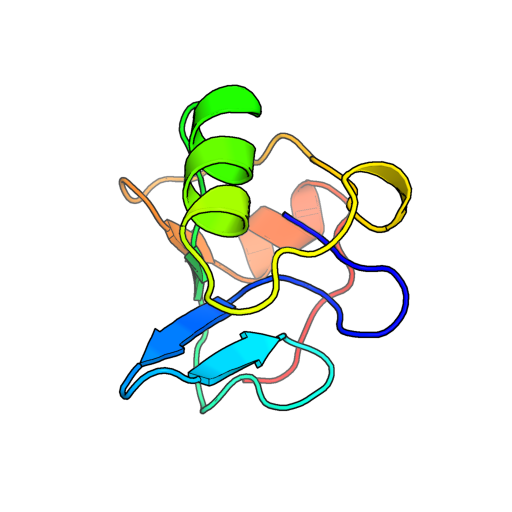? -0.918 -13.530 -2.775 1.00 92.06 82 VAL A C 1
ATOM 633 O O . VAL A 1 82 ? -0.040 -12.872 -3.332 1.00 92.06 82 VAL A O 1
ATOM 636 N N . PRO A 1 83 ? -0.787 -14.034 -1.532 1.00 86.44 83 PRO A N 1
ATOM 637 C CA . PRO A 1 83 ? 0.457 -13.967 -0.764 1.00 86.44 83 PRO A CA 1
ATOM 638 C C . PRO A 1 83 ? 1.632 -14.641 -1.473 1.00 86.44 83 PRO A C 1
ATOM 640 O O . PRO A 1 83 ? 1.437 -15.760 -2.002 1.00 86.44 83 PRO A O 1
#

Nearest PDB structures (foldseek):
  5jbh-assembly1_I  TM=1.821E-01  e=1.959E+00  Pyrococcus abyssi GE5
  8t3b-assembly1_BW  TM=1.713E-01  e=5.749E+00  Saccharomyces cerevisiae

Foldseek 3Di:
DAFPQQFAFADDDPLDTHGQNPPNPQDQKRFDDPDPVRVQVVQVPHPDRDDCVRDDDFDWDADDPGIHGQVRCVVSVGDRGDD

Sequence (83 aa):
MVHSEQGVYIGSCMGLGFWSKLDAVGQTHAVVFDSKDQAMSCVNSWDNPMPESDLSFLPVEHKEPGYASIDECERAGVERWVP

pLDDT: mean 94.97, std 2.28, range [86.44, 97.69]

Radius of gyration: 11.69 Å; Cα contacts (8 Å, |Δi|>4): 132; chains: 1; bounding box: 30×27×26 Å

Solvent-accessible surface area (backbone atoms only — not comparable to full-atom values): 4865 Å² total; per-residue (Å²): 77,34,29,89,82,45,30,41,40,36,48,71,59,96,92,41,78,32,20,36,65,75,47,34,85,66,43,61,45,28,44,51,60,98,39,69,66,55,45,49,52,56,40,66,69,42,100,76,51,72,62,69,90,61,50,46,82,67,78,61,76,60,88,52,91,58,35,27,42,50,71,37,38,35,74,51,71,42,84,78,66,68,77

Mean predicted aligned error: 2.51 Å

Secondary structure (DSSP, 8-state):
-EETTTEEEEEEETTEEEETTT--TT-SEEE--SSHHHHHHHHHTSSSPPPGGGEE------SBTTEEEHHHHHHTTPPPPP-